Protein AF-0000000072585614 (afdb_homodimer)

Structure (mmCIF, N/CA/C/O backbone):
data_AF-0000000072585614-model_v1
#
loop_
_entity.id
_entity.type
_entity.pdbx_description
1 polymer 'Uncharacterized protein'
#
loop_
_atom_site.group_PDB
_atom_site.id
_atom_site.type_symbol
_atom_site.label_atom_id
_atom_site.label_alt_id
_atom_site.label_comp_id
_atom_site.label_asym_id
_atom_site.label_entity_id
_atom_site.label_seq_id
_atom_site.pdbx_PDB_ins_code
_atom_site.Cartn_x
_atom_site.Cartn_y
_atom_site.Cartn_z
_atom_site.occupancy
_atom_site.B_iso_or_equiv
_atom_site.auth_seq_id
_atom_site.auth_comp_id
_atom_site.auth_asym_id
_atom_site.auth_atom_id
_atom_site.pdbx_PDB_model_num
ATOM 1 N N . MET A 1 1 ? 22.688 28.266 1.788 1 33.75 1 MET A N 1
ATOM 2 C CA . MET A 1 1 ? 22.125 26.922 1.92 1 33.75 1 MET A CA 1
ATOM 3 C C . MET A 1 1 ? 20.609 26.984 2.104 1 33.75 1 MET A C 1
ATOM 5 O O . MET A 1 1 ? 20.125 27.609 3.051 1 33.75 1 MET A O 1
ATOM 9 N N . ARG A 1 2 ? 19.875 27.094 1.002 1 39.5 2 ARG A N 1
ATOM 10 C CA . ARG A 1 2 ? 18.422 27.203 1.087 1 39.5 2 ARG A CA 1
ATOM 11 C C . ARG A 1 2 ? 17.844 26.141 2.008 1 39.5 2 ARG A C 1
ATOM 13 O O . ARG A 1 2 ? 18.25 24.969 1.961 1 39.5 2 ARG A O 1
ATOM 20 N N . ARG A 1 3 ? 17.594 26.344 3.191 1 42.69 3 ARG A N 1
ATOM 21 C CA . ARG A 1 3 ? 16.938 25.359 4.055 1 42.69 3 ARG A CA 1
ATOM 22 C C . ARG A 1 3 ? 15.867 24.594 3.291 1 42.69 3 ARG A C 1
ATOM 24 O O . ARG A 1 3 ? 14.938 25.172 2.748 1 42.69 3 ARG A O 1
ATOM 31 N N . CYS A 1 4 ? 16.281 23.625 2.52 1 44.78 4 CYS A N 1
ATOM 32 C CA . CYS A 1 4 ? 15.328 22.781 1.808 1 44.78 4 CYS A CA 1
ATOM 33 C C . CYS A 1 4 ? 14.031 22.641 2.6 1 44.78 4 CYS A C 1
ATOM 35 O O . CYS A 1 4 ? 14.031 22.109 3.713 1 44.78 4 CYS A O 1
ATOM 37 N N . ARG A 1 5 ? 13.25 23.609 2.674 1 50.34 5 ARG A N 1
ATOM 38 C CA . ARG A 1 5 ? 12 23.625 3.432 1 50.34 5 ARG A CA 1
ATOM 39 C C . ARG A 1 5 ? 11.227 22.328 3.248 1 50.34 5 ARG A C 1
ATOM 41 O O . ARG A 1 5 ? 10.961 21.922 2.119 1 50.34 5 ARG A O 1
ATOM 48 N N . VAL A 1 6 ? 11.484 21.375 4.137 1 60.41 6 VAL A N 1
ATOM 49 C CA . VAL A 1 6 ? 10.719 20.141 4.129 1 60.41 6 VAL A CA 1
ATOM 50 C C . VAL A 1 6 ? 9.227 20.453 4.184 1 60.41 6 VAL A C 1
ATOM 52 O O . VAL A 1 6 ? 8.781 21.234 5.016 1 60.41 6 VAL A O 1
ATOM 55 N N . ALA A 1 7 ? 8.555 20.359 3.068 1 69.31 7 ALA A N 1
ATOM 56 C CA . ALA A 1 7 ? 7.117 20.594 2.992 1 69.31 7 ALA A CA 1
ATOM 57 C C . ALA A 1 7 ? 6.371 19.766 4.035 1 69.31 7 ALA A C 1
ATOM 59 O O . ALA A 1 7 ? 6.734 18.625 4.297 1 69.31 7 ALA A O 1
ATOM 60 N N . LYS A 1 8 ? 5.641 20.484 4.871 1 79.12 8 LYS A N 1
ATOM 61 C CA . LYS A 1 8 ? 4.746 19.797 5.801 1 79.12 8 LYS A CA 1
ATOM 62 C C . LYS A 1 8 ? 3.297 19.875 5.324 1 79.12 8 LYS A C 1
ATOM 64 O O . LYS A 1 8 ? 2.887 20.875 4.723 1 79.12 8 LYS A O 1
ATOM 69 N N . PHE A 1 9 ? 2.619 18.766 5.562 1 81.88 9 PHE A N 1
ATOM 70 C CA . PHE A 1 9 ? 1.239 18.641 5.105 1 81.88 9 PHE A CA 1
ATOM 71 C C . PHE A 1 9 ? 0.306 18.344 6.273 1 81.88 9 PHE A C 1
ATOM 73 O O . PHE A 1 9 ? 0.6 17.484 7.109 1 81.88 9 PHE A O 1
ATOM 80 N N . LEU A 1 10 ? -0.726 19.141 6.281 1 83 10 LEU A N 1
ATOM 81 C CA . LEU A 1 10 ? -1.778 18.875 7.254 1 83 10 LEU A CA 1
ATOM 82 C C . LEU A 1 10 ? -2.812 17.906 6.684 1 83 10 LEU A C 1
ATOM 84 O O . LEU A 1 10 ? -3.543 18.25 5.754 1 83 10 LEU A O 1
ATOM 88 N N . LEU A 1 11 ? -2.854 16.719 7.309 1 85.56 11 LEU A N 1
ATOM 89 C CA . LEU A 1 11 ? -3.738 15.68 6.785 1 85.56 11 LEU A CA 1
ATOM 90 C C . LEU A 1 11 ? -4.781 15.281 7.82 1 85.56 11 LEU A C 1
ATOM 92 O O . LEU A 1 11 ? -4.492 15.25 9.016 1 85.56 11 LEU A O 1
ATOM 96 N N . ASP A 1 12 ? -5.914 14.961 7.277 1 84.38 12 ASP A N 1
ATOM 97 C CA . ASP A 1 12 ? -7 14.492 8.133 1 84.38 12 ASP A CA 1
ATOM 98 C C . ASP A 1 12 ? -6.762 13.055 8.594 1 84.38 12 ASP A C 1
ATOM 100 O O . ASP A 1 12 ? -6.293 12.219 7.816 1 84.38 12 ASP A O 1
ATOM 104 N N . GLY A 1 13 ? -7.125 12.758 9.797 1 85.44 13 GLY A N 1
ATOM 105 C CA . GLY A 1 13 ? -6.98 11.422 10.344 1 85.44 13 GLY A CA 1
ATOM 106 C C . GLY A 1 13 ? -7.75 10.367 9.57 1 85.44 13 GLY A C 1
ATOM 107 O O . GLY A 1 13 ? -7.277 9.242 9.414 1 85.44 13 GLY A O 1
ATOM 108 N N . GLN A 1 14 ? -8.875 10.766 9.062 1 88.56 14 GLN A N 1
ATOM 109 C CA . GLN A 1 14 ? -9.672 9.812 8.305 1 88.56 14 GLN A CA 1
ATOM 110 C C . GLN A 1 14 ? -8.961 9.391 7.027 1 88.56 14 GLN A C 1
ATOM 112 O O . GLN A 1 14 ? -9.016 8.219 6.637 1 88.56 14 GLN A O 1
ATOM 117 N N . ALA A 1 15 ? -8.375 10.297 6.352 1 89.19 15 ALA A N 1
ATOM 118 C CA . ALA A 1 15 ? -7.625 9.961 5.141 1 89.19 15 ALA A CA 1
ATOM 119 C C . ALA A 1 15 ? -6.484 8.992 5.445 1 89.19 15 ALA A C 1
ATOM 121 O O . ALA A 1 15 ? -6.23 8.062 4.676 1 89.19 15 ALA A O 1
ATOM 122 N N . LEU A 1 16 ? -5.883 9.234 6.52 1 90.81 16 LEU A N 1
ATOM 123 C CA . LEU A 1 16 ? -4.793 8.352 6.922 1 90.81 16 LEU A CA 1
ATOM 124 C C . LEU A 1 16 ? -5.32 6.977 7.312 1 90.81 16 LEU A C 1
ATOM 126 O O . LEU A 1 16 ? -4.68 5.957 7.035 1 90.81 16 LEU A O 1
ATOM 130 N N . ASP A 1 17 ? -6.449 6.945 7.906 1 92.31 17 ASP A N 1
ATOM 131 C CA . ASP A 1 17 ? -7.078 5.672 8.242 1 92.31 17 ASP A CA 1
ATOM 132 C C . ASP A 1 17 ? -7.43 4.891 6.977 1 92.31 17 ASP A C 1
ATOM 134 O O . ASP A 1 17 ? -7.262 3.668 6.93 1 92.31 17 ASP A O 1
ATOM 138 N N . ASP A 1 18 ? -7.918 5.539 5.984 1 94.12 18 ASP A N 1
ATOM 139 C CA . ASP A 1 18 ? -8.25 4.891 4.719 1 94.12 18 ASP A CA 1
ATOM 140 C C . ASP A 1 18 ? -7.012 4.281 4.07 1 94.12 18 ASP A C 1
ATOM 142 O O . ASP A 1 18 ? -7.062 3.162 3.551 1 94.12 18 ASP A O 1
ATOM 146 N N . LEU A 1 19 ? -5.98 5.051 4.125 1 95.5 19 LEU A N 1
ATOM 147 C CA . LEU A 1 19 ? -4.727 4.547 3.574 1 95.5 19 LEU A CA 1
ATOM 148 C C . LEU A 1 19 ? -4.25 3.316 4.34 1 95.5 19 LEU A C 1
ATOM 150 O O . LEU A 1 19 ? -3.811 2.336 3.734 1 95.5 19 LEU A O 1
ATOM 154 N N . ALA A 1 20 ? -4.344 3.342 5.602 1 95.81 20 ALA A N 1
ATOM 155 C CA . ALA A 1 20 ? -3.947 2.203 6.43 1 95.81 20 ALA A CA 1
ATOM 156 C C . ALA A 1 20 ? -4.766 0.963 6.086 1 95.81 20 ALA A C 1
ATOM 158 O O . ALA A 1 20 ? -4.227 -0.143 6.008 1 95.81 20 ALA A O 1
ATOM 159 N N . ASN A 1 21 ? -5.992 1.135 5.906 1 97.88 21 ASN A N 1
ATOM 160 C CA . ASN A 1 21 ? -6.871 0.03 5.539 1 97.88 21 ASN A CA 1
ATOM 161 C C . ASN A 1 21 ? -6.469 -0.583 4.199 1 97.88 21 ASN A C 1
ATOM 163 O O . ASN A 1 21 ? -6.492 -1.805 4.039 1 97.88 21 ASN A O 1
ATOM 167 N N . LYS A 1 22 ? -6.195 0.229 3.289 1 98.12 22 LYS A N 1
ATOM 168 C CA . LYS A 1 22 ? -5.781 -0.268 1.98 1 98.12 22 LYS A CA 1
ATOM 169 C C . LYS A 1 22 ? -4.469 -1.039 2.078 1 98.12 22 LYS A C 1
ATOM 171 O O . LYS A 1 22 ? -4.293 -2.066 1.417 1 98.12 22 LYS A O 1
ATOM 176 N N . LEU A 1 23 ? -3.561 -0.528 2.832 1 98.06 23 LEU A N 1
ATOM 177 C CA . LEU A 1 23 ? -2.301 -1.234 3.033 1 98.06 23 LEU A CA 1
ATOM 178 C C . LEU A 1 23 ? -2.539 -2.602 3.668 1 98.06 23 LEU A C 1
ATOM 180 O O . LEU A 1 23 ? -1.892 -3.584 3.297 1 98.06 23 LEU A O 1
ATOM 184 N N . GLN A 1 24 ? -3.436 -2.689 4.586 1 97.94 24 GLN A N 1
ATOM 185 C CA . GLN A 1 24 ? -3.789 -3.967 5.195 1 97.94 24 GLN A CA 1
ATOM 186 C C . GLN A 1 24 ? -4.422 -4.91 4.176 1 97.94 24 GLN A C 1
ATOM 188 O O . GLN A 1 24 ? -4.148 -6.109 4.18 1 97.94 24 GLN A O 1
ATOM 193 N N . GLN A 1 25 ? -5.277 -4.387 3.367 1 98.38 25 GLN A N 1
ATOM 194 C CA . GLN A 1 25 ? -5.883 -5.184 2.307 1 98.38 25 GLN A CA 1
ATOM 195 C C . GLN A 1 25 ? -4.82 -5.754 1.371 1 98.38 25 GLN A C 1
ATOM 197 O O . GLN A 1 25 ? -4.891 -6.918 0.974 1 98.38 25 GLN A O 1
ATOM 202 N N . LEU A 1 26 ? -3.877 -4.918 1.027 1 98.56 26 LEU A N 1
ATOM 203 C CA . LEU A 1 26 ? -2.793 -5.363 0.158 1 98.56 26 LEU A CA 1
ATOM 204 C C . LEU A 1 26 ? -1.988 -6.477 0.818 1 98.56 26 LEU A C 1
ATOM 206 O O . LEU A 1 26 ? -1.666 -7.48 0.176 1 98.56 26 LEU A O 1
ATOM 210 N N . GLN A 1 27 ? -1.69 -6.309 2.064 1 98.38 27 GLN A N 1
ATOM 211 C CA . GLN A 1 27 ? -0.992 -7.352 2.811 1 98.38 27 GLN A CA 1
ATOM 212 C C . GLN A 1 27 ? -1.762 -8.672 2.768 1 98.38 27 GLN A C 1
ATOM 214 O O . GLN A 1 27 ? -1.182 -9.727 2.502 1 98.38 27 GLN A O 1
ATOM 219 N N . GLU A 1 28 ? -2.996 -8.594 3.023 1 97.81 28 GLU A N 1
ATOM 220 C CA . GLU A 1 28 ? -3.85 -9.773 3.027 1 97.81 28 GLU A CA 1
ATOM 221 C C . GLU A 1 28 ? -3.9 -10.422 1.647 1 97.81 28 GLU A C 1
ATOM 223 O O . GLU A 1 28 ? -3.914 -11.648 1.533 1 97.81 28 GLU A O 1
ATOM 228 N N . LEU A 1 29 ? -3.936 -9.609 0.639 1 98.12 29 LEU A N 1
ATOM 229 C CA . LEU A 1 29 ? -4.027 -10.141 -0.719 1 98.12 29 LEU A CA 1
ATOM 230 C C . LEU A 1 29 ? -2.791 -10.961 -1.069 1 98.12 29 LEU A C 1
ATOM 232 O O . LEU A 1 29 ? -2.896 -12.016 -1.698 1 98.12 29 LEU A O 1
ATOM 236 N N . PHE A 1 30 ? -1.62 -10.5 -0.708 1 97.88 30 PHE A N 1
ATOM 237 C CA . PHE A 1 30 ? -0.417 -11.289 -0.93 1 97.88 30 PHE A CA 1
ATOM 238 C C . PHE A 1 30 ? -0.521 -12.641 -0.236 1 97.88 30 PHE A C 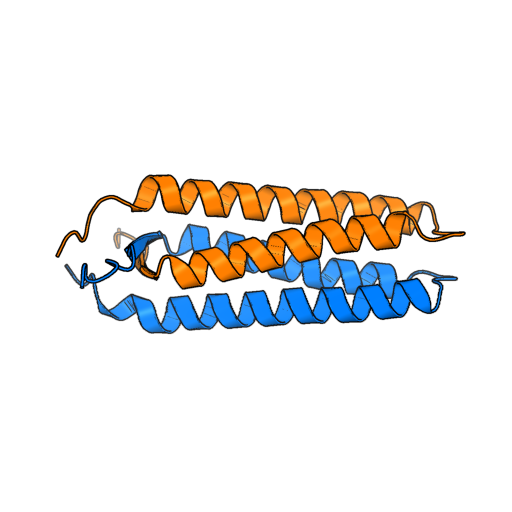1
ATOM 240 O O . PHE A 1 30 ? -0.089 -13.664 -0.779 1 97.88 30 PHE A O 1
ATOM 247 N N . GLY A 1 31 ? -1.084 -12.68 0.962 1 96.81 31 GLY A N 1
ATOM 248 C CA . GLY A 1 31 ? -1.309 -13.93 1.671 1 96.81 31 GLY A CA 1
ATOM 249 C C . GLY A 1 3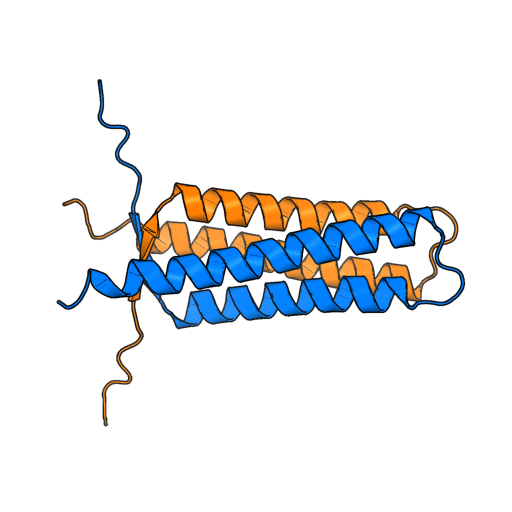1 ? -2.264 -14.859 0.95 1 96.81 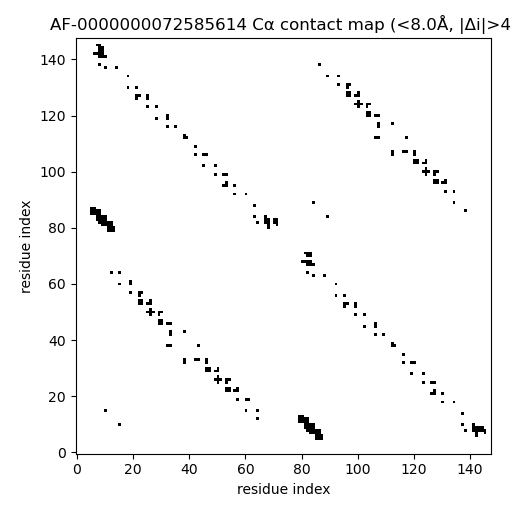31 GLY A C 1
ATOM 250 O O . GLY A 1 31 ? -2.029 -16.062 0.885 1 96.81 31 GLY A O 1
ATOM 251 N N . VAL A 1 32 ? -3.301 -14.281 0.418 1 96.38 32 VAL A N 1
ATOM 252 C CA . VAL A 1 32 ? -4.305 -15.062 -0.3 1 96.38 32 VAL A CA 1
ATOM 253 C C . VAL A 1 32 ? -3.682 -15.68 -1.55 1 96.38 32 VAL A C 1
ATOM 255 O O . VAL A 1 32 ? -3.898 -16.859 -1.843 1 96.38 32 VAL A O 1
ATOM 258 N N . ILE A 1 33 ? -2.934 -14.93 -2.256 1 96.31 33 ILE A N 1
ATOM 259 C CA . ILE A 1 33 ? -2.273 -15.43 -3.457 1 96.31 33 ILE A CA 1
ATOM 260 C C . ILE A 1 33 ? -1.317 -16.562 -3.09 1 96.31 33 ILE A C 1
ATOM 262 O O . ILE A 1 33 ? -1.282 -17.594 -3.762 1 96.31 33 ILE A O 1
ATOM 266 N N . GLN A 1 34 ? -0.594 -16.328 -2.059 1 94.12 34 GLN A N 1
ATOM 267 C CA . GLN A 1 34 ? 0.397 -17.297 -1.615 1 94.12 34 GLN A CA 1
ATOM 268 C C . GLN A 1 34 ? -0.264 -18.625 -1.231 1 94.12 34 GLN A C 1
ATOM 270 O O . GLN A 1 34 ? 0.34 -19.688 -1.369 1 94.12 34 GLN A O 1
ATOM 275 N N . SER A 1 35 ? -1.469 -18.562 -0.834 1 92.31 35 SER A N 1
ATOM 276 C CA . SER A 1 35 ? -2.158 -19.75 -0.343 1 92.31 35 SER A CA 1
ATOM 277 C C . SER A 1 35 ? -2.803 -20.531 -1.486 1 92.31 35 SER A C 1
ATOM 279 O O . SER A 1 35 ? -3.342 -21.625 -1.277 1 92.31 35 SER A O 1
ATOM 281 N N . GLU A 1 36 ? -2.771 -19.922 -2.656 1 88 36 GLU A N 1
ATOM 282 C CA . GLU A 1 36 ? -3.35 -20.609 -3.801 1 88 36 GLU A CA 1
ATOM 283 C C . GLU A 1 36 ? -2.635 -21.938 -4.059 1 88 36 GLU A C 1
ATOM 285 O O . GLU A 1 36 ? -1.437 -22.062 -3.795 1 88 36 GLU A O 1
ATOM 290 N N . ASN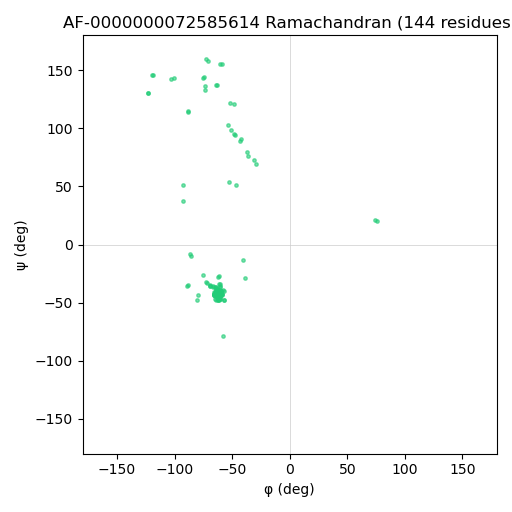 A 1 37 ? -3.418 -22.875 -4.727 1 81.5 37 ASN A N 1
ATOM 291 C CA . ASN A 1 37 ? -2.824 -24.156 -5.117 1 81.5 37 ASN A CA 1
ATOM 292 C C . ASN A 1 37 ? -1.874 -24 -6.301 1 81.5 37 ASN A C 1
ATOM 294 O O . ASN A 1 37 ? -2.105 -23.156 -7.18 1 81.5 37 ASN A O 1
ATOM 298 N N . SER A 1 38 ? -0.679 -24.641 -6.266 1 82.5 38 SER A N 1
ATOM 299 C CA . SER A 1 38 ? 0.263 -24.734 -7.375 1 82.5 38 SER A CA 1
ATOM 300 C C . SER A 1 38 ? 0.979 -23.406 -7.613 1 82.5 38 SER A C 1
ATOM 302 O O . SER A 1 38 ? 1.229 -23.031 -8.758 1 82.5 38 SER A O 1
ATOM 304 N N . ILE A 1 39 ? 0.982 -22.609 -6.621 1 84.81 39 ILE A N 1
ATOM 305 C CA . ILE A 1 39 ? 1.798 -21.406 -6.742 1 84.81 39 ILE A CA 1
ATOM 306 C C . ILE A 1 39 ? 3.271 -21.781 -6.852 1 84.81 39 ILE A C 1
ATOM 308 O O . ILE A 1 39 ? 3.721 -22.734 -6.211 1 84.81 39 ILE A O 1
ATOM 312 N N . THR A 1 40 ? 3.902 -21.109 -7.734 1 88 40 THR A N 1
ATOM 313 C CA . THR A 1 40 ? 5.328 -21.391 -7.891 1 88 40 THR A CA 1
ATOM 314 C C . THR A 1 40 ? 6.117 -20.828 -6.703 1 88 40 THR A C 1
ATOM 316 O O . THR A 1 40 ? 5.652 -19.922 -6.012 1 88 40 THR A O 1
ATOM 319 N N . MET A 1 41 ? 7.262 -21.359 -6.527 1 88.12 41 MET A N 1
ATOM 320 C CA . MET A 1 41 ? 8.141 -20.875 -5.469 1 88.12 41 MET A CA 1
ATOM 321 C C . MET A 1 41 ? 8.484 -19.391 -5.684 1 88.12 41 MET A C 1
ATOM 323 O O . MET A 1 41 ? 8.539 -18.625 -4.727 1 88.12 41 MET A O 1
ATOM 327 N N . ARG A 1 42 ? 8.625 -19.062 -6.945 1 90.38 42 ARG A N 1
ATOM 328 C CA . ARG A 1 42 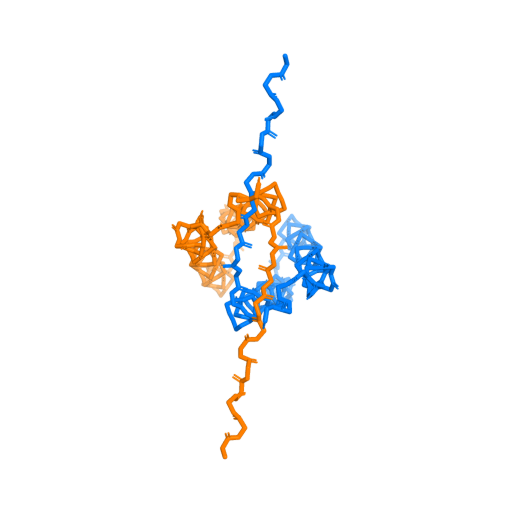? 8.961 -17.672 -7.277 1 90.38 42 ARG A CA 1
ATOM 329 C C . ARG A 1 42 ? 7.832 -16.734 -6.891 1 90.38 42 ARG A C 1
ATOM 331 O O . ARG A 1 42 ? 8.078 -15.656 -6.336 1 90.38 42 ARG A O 1
ATOM 338 N N . ALA A 1 43 ? 6.652 -17.141 -7.18 1 92.69 43 ALA A N 1
ATOM 339 C CA . ALA A 1 43 ? 5.492 -16.328 -6.816 1 92.69 43 ALA A CA 1
ATOM 340 C C . ALA A 1 43 ? 5.324 -16.25 -5.301 1 92.69 43 ALA A C 1
ATOM 342 O O . ALA A 1 43 ? 4.957 -15.211 -4.758 1 92.69 43 ALA A O 1
ATOM 343 N N . CYS A 1 44 ? 5.637 -17.359 -4.652 1 93.56 44 CYS A N 1
ATOM 344 C CA . CYS A 1 44 ? 5.559 -17.391 -3.197 1 93.56 44 CYS A CA 1
ATOM 345 C C . CYS A 1 44 ? 6.531 -16.406 -2.574 1 93.56 44 CYS A C 1
ATOM 347 O O . CYS A 1 44 ? 6.164 -15.656 -1.667 1 93.56 44 CYS A O 1
ATOM 349 N N . VAL A 1 45 ? 7.711 -16.344 -3.098 1 95.44 45 VAL A N 1
ATOM 350 C CA . VAL A 1 45 ? 8.734 -15.43 -2.604 1 95.44 45 VAL A CA 1
ATOM 351 C C . VAL A 1 45 ? 8.297 -13.984 -2.854 1 95.44 45 VAL A C 1
ATOM 353 O O . VAL A 1 45 ? 8.438 -13.125 -1.979 1 95.44 45 VAL A O 1
ATOM 356 N N . LYS A 1 46 ? 7.777 -13.727 -3.982 1 97 46 LYS A N 1
ATOM 357 C CA . LYS A 1 46 ? 7.316 -12.383 -4.312 1 97 46 LYS A CA 1
ATOM 358 C C . LYS A 1 46 ? 6.168 -11.953 -3.406 1 97 46 LYS A C 1
ATOM 360 O O . LYS A 1 46 ? 6.078 -10.789 -3.012 1 97 46 LYS A O 1
ATOM 365 N N . CYS A 1 47 ? 5.312 -12.891 -3.098 1 97.5 47 CYS A N 1
ATOM 366 C CA . CYS A 1 47 ? 4.223 -12.586 -2.174 1 97.5 47 CYS A CA 1
ATOM 367 C C . CYS A 1 47 ? 4.762 -12.242 -0.791 1 97.5 47 CYS A C 1
ATOM 369 O O . CYS A 1 47 ? 4.242 -11.352 -0.122 1 97.5 47 CYS A O 1
ATOM 371 N N . ASP A 1 48 ? 5.809 -12.961 -0.337 1 97.56 48 ASP A N 1
ATOM 372 C CA . ASP A 1 48 ? 6.438 -12.656 0.942 1 97.56 48 ASP A CA 1
ATOM 373 C C . ASP A 1 48 ? 7.02 -11.242 0.937 1 97.56 48 ASP A C 1
ATOM 375 O O . ASP A 1 48 ? 6.828 -10.484 1.887 1 97.56 48 ASP A O 1
ATOM 379 N N . ILE A 1 49 ? 7.672 -10.875 -0.068 1 98.5 49 ILE A N 1
ATOM 380 C CA . ILE A 1 49 ? 8.258 -9.547 -0.227 1 98.5 49 ILE A CA 1
ATOM 381 C C . ILE A 1 49 ? 7.156 -8.492 -0.198 1 98.5 49 ILE A C 1
ATOM 383 O O . ILE A 1 49 ? 7.27 -7.492 0.511 1 98.5 49 ILE A O 1
ATOM 387 N N . GLY A 1 50 ? 6.094 -8.742 -0.96 1 98.69 50 GLY A N 1
ATOM 388 C CA . GLY A 1 50 ? 4.973 -7.812 -1.001 1 98.69 50 GLY A CA 1
ATOM 389 C C . GLY A 1 50 ? 4.301 -7.629 0.347 1 98.69 50 GLY A C 1
ATOM 390 O O . GLY A 1 50 ? 3.994 -6.504 0.745 1 98.69 50 GLY A O 1
ATOM 391 N N . SER A 1 51 ? 4.113 -8.711 1.03 1 98.62 51 SER A N 1
ATOM 392 C CA . SER A 1 51 ? 3.533 -8.656 2.367 1 98.62 51 SER A CA 1
ATOM 393 C C . SER A 1 51 ? 4.402 -7.836 3.316 1 98.62 51 SER A C 1
ATOM 395 O O . SER A 1 51 ? 3.893 -7.035 4.102 1 98.62 51 SER A O 1
ATOM 397 N N . ASP A 1 52 ? 5.719 -8.055 3.229 1 98.31 52 ASP A N 1
ATOM 398 C CA . ASP A 1 52 ? 6.656 -7.316 4.07 1 98.31 52 ASP A CA 1
ATOM 399 C C . ASP A 1 52 ? 6.609 -5.82 3.764 1 98.31 52 ASP A C 1
ATOM 401 O O . ASP A 1 52 ? 6.605 -4.996 4.68 1 98.31 52 ASP A O 1
ATOM 405 N N . ILE A 1 53 ? 6.594 -5.473 2.525 1 98.5 53 ILE A N 1
ATOM 406 C CA . ILE A 1 53 ? 6.535 -4.07 2.129 1 98.5 53 ILE A CA 1
ATOM 407 C C . ILE A 1 53 ? 5.246 -3.438 2.645 1 98.5 53 ILE A C 1
ATOM 409 O O . ILE A 1 53 ? 5.266 -2.344 3.211 1 98.5 53 ILE A O 1
ATOM 413 N N . ALA A 1 54 ? 4.133 -4.098 2.439 1 98.5 54 ALA A N 1
ATOM 414 C CA . ALA A 1 54 ? 2.846 -3.574 2.891 1 98.5 54 ALA A CA 1
ATOM 415 C C . ALA A 1 54 ? 2.82 -3.41 4.406 1 98.5 54 ALA A C 1
ATOM 417 O O . ALA A 1 54 ? 2.326 -2.406 4.922 1 98.5 54 ALA A O 1
ATOM 418 N N . GLU A 1 55 ? 3.371 -4.352 5.109 1 97.94 55 GLU A N 1
ATOM 419 C CA . GLU A 1 55 ? 3.43 -4.293 6.566 1 97.94 55 GLU A CA 1
ATOM 420 C C . GLU A 1 55 ? 4.281 -3.117 7.035 1 97.94 55 GLU A C 1
ATOM 422 O O . GLU A 1 55 ? 3.873 -2.363 7.922 1 97.94 55 GLU A O 1
ATOM 427 N N . ARG A 1 56 ? 5.41 -2.965 6.484 1 97.38 56 ARG A N 1
ATOM 428 C CA . ARG A 1 56 ? 6.293 -1.865 6.855 1 97.38 56 ARG A CA 1
ATOM 429 C C . ARG A 1 56 ? 5.648 -0.517 6.555 1 97.38 56 ARG A C 1
ATOM 431 O O . ARG A 1 56 ? 5.777 0.429 7.332 1 97.38 56 ARG A O 1
ATOM 438 N N . ALA A 1 57 ? 4.961 -0.429 5.391 1 97.5 57 ALA A N 1
ATOM 439 C CA . ALA A 1 57 ? 4.254 0.803 5.051 1 97.5 57 ALA A CA 1
ATOM 440 C C 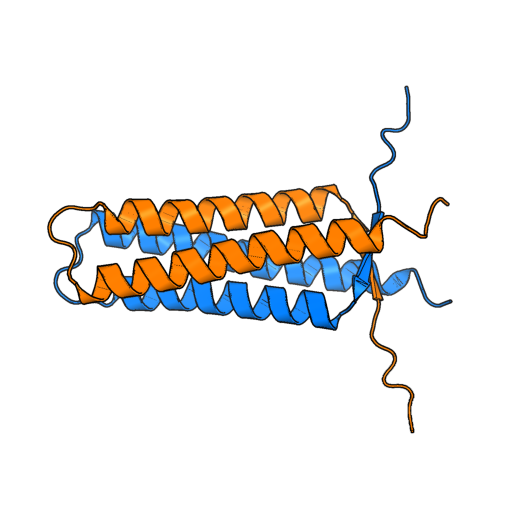. ALA A 1 57 ? 3.191 1.134 6.098 1 97.5 57 ALA A C 1
ATOM 442 O O . ALA A 1 57 ? 3.049 2.291 6.5 1 97.5 57 ALA A O 1
ATOM 443 N N . ALA A 1 58 ? 2.475 0.136 6.535 1 95.88 58 ALA A N 1
ATOM 444 C CA . ALA A 1 58 ? 1.438 0.329 7.547 1 95.88 58 ALA A CA 1
ATOM 445 C C . ALA A 1 58 ? 2.043 0.772 8.875 1 95.88 58 ALA A C 1
ATOM 447 O O . ALA A 1 58 ? 1.513 1.665 9.539 1 95.88 58 ALA A O 1
ATOM 448 N N . ILE A 1 59 ? 3.104 0.189 9.242 1 95.62 59 ILE A N 1
ATOM 449 C CA . ILE A 1 59 ? 3.799 0.543 10.477 1 95.62 59 ILE A CA 1
ATOM 450 C C . ILE A 1 59 ? 4.273 1.992 10.398 1 95.62 59 ILE A C 1
ATOM 452 O O . ILE A 1 59 ? 4.062 2.77 11.336 1 95.62 59 ILE A O 1
ATOM 456 N N . GLU A 1 60 ? 4.891 2.346 9.312 1 92.75 60 GLU A N 1
ATOM 457 C CA . GLU A 1 60 ? 5.383 3.705 9.109 1 92.75 60 GLU A CA 1
ATOM 458 C C . GLU A 1 60 ? 4.238 4.719 9.156 1 92.75 60 GLU A C 1
ATOM 460 O O . GLU A 1 60 ? 4.371 5.781 9.766 1 92.75 60 GLU A O 1
ATOM 465 N N . LEU A 1 61 ? 3.199 4.422 8.523 1 93.19 61 LEU A N 1
ATOM 466 C CA . LEU A 1 61 ? 2.029 5.293 8.562 1 93.19 61 LEU A CA 1
ATOM 467 C C . LEU A 1 61 ? 1.532 5.477 9.992 1 93.19 61 LEU A C 1
ATOM 469 O O . LEU A 1 61 ? 1.183 6.59 10.391 1 93.19 61 LEU A O 1
ATOM 473 N N . GLY A 1 62 ? 1.496 4.426 10.727 1 90.56 62 GLY A N 1
ATOM 474 C CA . GLY A 1 62 ? 1.137 4.504 12.133 1 90.56 62 GLY A CA 1
ATOM 475 C C . GLY A 1 62 ? 2.07 5.387 12.945 1 90.56 62 GLY A C 1
ATOM 476 O O . GLY A 1 62 ? 1.624 6.156 13.797 1 90.56 62 GLY A O 1
ATOM 477 N N . GLU A 1 63 ? 3.309 5.297 12.688 1 88.5 63 GLU A N 1
ATOM 478 C CA . GLU A 1 63 ? 4.309 6.109 13.375 1 88.5 63 GLU A CA 1
ATOM 479 C C . GLU A 1 63 ? 4.141 7.59 13.039 1 88.5 63 GLU A C 1
ATOM 481 O O . GLU A 1 63 ? 4.262 8.445 13.922 1 88.5 63 GLU A O 1
ATOM 486 N N . LEU A 1 64 ? 3.861 7.883 11.797 1 84.06 64 LEU A N 1
ATOM 487 C CA . LEU A 1 64 ? 3.641 9.266 11.375 1 84.06 64 LEU A CA 1
ATOM 488 C C . LEU A 1 64 ? 2.459 9.875 12.125 1 84.06 64 LEU A C 1
ATOM 490 O O . LEU A 1 64 ? 2.52 11.031 12.547 1 84.06 64 LEU A O 1
ATOM 494 N N . ARG A 1 65 ? 1.46 9.133 12.234 1 82.81 65 ARG A N 1
ATOM 495 C CA . ARG A 1 65 ? 0.269 9.586 12.945 1 82.81 65 ARG A CA 1
ATOM 496 C C . ARG A 1 65 ? 0.57 9.836 14.422 1 82.81 65 ARG A C 1
ATOM 498 O O . ARG A 1 65 ? 0.038 10.766 15.023 1 82.81 65 ARG A O 1
ATOM 505 N N . SER A 1 66 ? 1.361 9.07 14.961 1 81 66 SER A N 1
ATOM 506 C CA . SER A 1 66 ? 1.658 9.156 16.391 1 81 66 SER A CA 1
ATOM 507 C C . SER A 1 66 ? 2.512 10.375 16.703 1 81 66 SER A C 1
ATOM 509 O O . SER A 1 66 ? 2.363 10.984 17.766 1 81 66 SER A O 1
ATOM 511 N N . VAL A 1 67 ? 3.34 10.742 15.797 1 74 67 VAL A N 1
ATOM 512 C CA . VAL A 1 67 ? 4.266 11.844 16.047 1 74 67 VAL A CA 1
ATOM 513 C C . VAL A 1 67 ? 3.627 13.164 15.641 1 74 67 VAL A C 1
ATOM 515 O O . VAL A 1 67 ? 3.998 14.227 16.141 1 74 67 VAL A O 1
ATOM 518 N N . SER A 1 68 ? 2.832 13.258 14.594 1 64.5 68 SER A N 1
ATOM 519 C CA . SER A 1 68 ? 2.221 14.484 14.086 1 64.5 68 SER A CA 1
ATOM 520 C C . SER A 1 68 ? 1.156 15.008 15.047 1 64.5 68 SER A C 1
ATOM 522 O O . SER A 1 68 ? 0.851 16.203 15.055 1 64.5 68 SER A O 1
ATOM 524 N N . ARG A 1 69 ? 0.294 14.281 15.828 1 55.47 69 ARG A N 1
ATOM 525 C CA . ARG A 1 69 ? -0.739 14.844 16.688 1 55.47 69 ARG A CA 1
ATOM 526 C C . ARG A 1 69 ? -0.246 16.109 17.375 1 55.47 69 ARG A C 1
ATOM 528 O O . ARG A 1 69 ? -1.035 17.016 17.672 1 55.47 69 ARG A O 1
ATOM 535 N N . ALA A 1 70 ? 0.919 16.25 17.609 1 45.41 70 ALA A N 1
ATOM 536 C CA . ALA A 1 70 ? 1.271 17.281 18.578 1 45.41 70 ALA A CA 1
ATOM 537 C C . ALA A 1 70 ? 0.894 18.672 18.047 1 45.41 70 ALA A C 1
ATOM 539 O O . ALA A 1 70 ? 0.542 19.562 18.828 1 45.41 70 ALA A O 1
ATOM 540 N N . GLU A 1 71 ? 1.17 18.922 16.781 1 44.66 71 GLU A N 1
ATOM 541 C CA . GLU A 1 71 ? 1.363 20.375 16.641 1 44.66 71 GLU A CA 1
ATOM 542 C C . GLU A 1 71 ? 0.026 21.094 16.562 1 44.66 71 GLU A C 1
ATOM 544 O O . GLU A 1 71 ? -0.085 22.25 16.984 1 44.66 71 GLU A O 1
ATOM 549 N N . VAL A 1 72 ? -1.074 20.75 15.852 1 43.22 72 VAL A N 1
ATOM 550 C CA . VAL A 1 72 ? -2.023 21.812 15.539 1 43.22 72 VAL A CA 1
ATOM 551 C C . VAL A 1 72 ? -3.098 21.875 16.625 1 43.22 72 VAL A C 1
ATOM 553 O O . VAL A 1 72 ? -4.055 21.094 16.609 1 43.22 72 VAL A O 1
ATOM 556 N N . SER A 1 73 ? -2.814 21.672 17.875 1 36.31 73 SER A N 1
ATOM 557 C CA . SER A 1 73 ? -3.768 22.203 18.844 1 36.31 73 SER A CA 1
ATOM 558 C C . SER A 1 73 ? -4.031 23.688 18.594 1 36.31 73 SER A C 1
ATOM 560 O O . SER A 1 73 ? -3.129 24.516 18.75 1 36.31 73 SER A O 1
ATOM 562 N N . ALA A 1 74 ? -4.422 24.094 17.375 1 33.5 74 ALA A N 1
ATOM 563 C CA . ALA A 1 74 ? -4.973 25.438 17.516 1 33.5 74 ALA A CA 1
ATOM 564 C C . ALA A 1 74 ? -6.344 25.406 18.188 1 33.5 74 ALA A C 1
ATOM 566 O O . ALA A 1 74 ? -7.086 24.438 18.031 1 33.5 74 ALA A O 1
ATOM 567 N N . MET B 1 1 ? -23.406 18.062 20.531 1 33.84 1 MET B N 1
ATOM 568 C CA . MET B 1 1 ? -22.797 17.453 19.344 1 33.84 1 MET B CA 1
ATOM 569 C C . MET B 1 1 ? -21.297 17.656 19.344 1 33.84 1 MET B C 1
ATOM 571 O O . MET B 1 1 ? -20.812 18.781 19.328 1 33.84 1 MET B O 1
ATOM 575 N N . ARG B 1 2 ? -20.562 16.844 20.109 1 39.16 2 ARG B N 1
ATOM 576 C CA . ARG B 1 2 ? -19.109 16.984 20.188 1 39.16 2 ARG B CA 1
ATOM 577 C C . ARG B 1 2 ? -18.5 17.109 18.797 1 39.16 2 ARG B C 1
ATOM 579 O O . ARG B 1 2 ? -18.875 16.375 17.875 1 39.16 2 ARG B O 1
ATOM 586 N N . ARG B 1 3 ? -18.266 18.188 18.266 1 42.44 3 ARG B N 1
ATOM 587 C CA . ARG B 1 3 ? -17.578 18.312 16.984 1 42.44 3 ARG B CA 1
ATOM 588 C C . ARG B 1 3 ? -16.484 17.25 16.828 1 42.44 3 ARG B C 1
ATOM 590 O O . ARG B 1 3 ? -15.578 17.172 17.656 1 42.44 3 ARG B O 1
ATOM 597 N N . CYS B 1 4 ? -16.875 16.047 16.547 1 44.59 4 CYS B N 1
ATOM 598 C CA . CYS B 1 4 ? -15.883 15 16.297 1 44.59 4 CYS B CA 1
ATOM 599 C C . CYS B 1 4 ? -14.602 15.586 15.711 1 44.59 4 CYS B C 1
ATOM 601 O O . CYS B 1 4 ? -14.609 16.109 14.594 1 44.59 4 CYS B O 1
ATOM 603 N N . ARG B 1 5 ? -13.875 16.297 16.438 1 49.56 5 ARG B N 1
ATOM 604 C CA . ARG B 1 5 ? -12.648 16.969 16 1 49.56 5 ARG B CA 1
ATOM 605 C C . ARG B 1 5 ? -11.805 16.031 15.141 1 49.56 5 ARG B C 1
ATOM 607 O O . ARG B 1 5 ? -11.469 14.922 15.562 1 49.56 5 ARG B O 1
ATOM 614 N N . VAL B 1 6 ? -12.047 16.047 13.844 1 59.69 6 VAL B N 1
ATOM 615 C CA . VAL B 1 6 ? -11.234 15.289 12.898 1 59.69 6 VAL B CA 1
ATOM 616 C C . VAL B 1 6 ? -9.758 15.586 13.133 1 59.69 6 VAL B C 1
ATOM 618 O O . VAL B 1 6 ? -9.359 16.75 13.219 1 59.69 6 VAL B O 1
ATOM 621 N N . ALA B 1 7 ? -9.07 14.72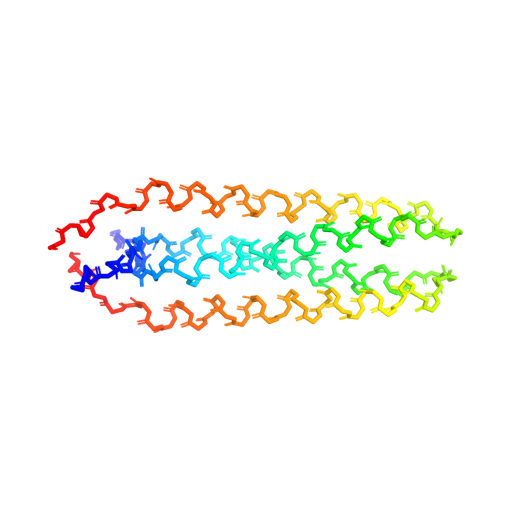7 13.836 1 69.12 7 ALA B N 1
ATOM 622 C CA . ALA B 1 7 ? -7.637 14.875 14.094 1 69.12 7 ALA B CA 1
ATOM 623 C C . ALA B 1 7 ? -6.875 15.188 12.812 1 69.12 7 ALA B C 1
ATOM 625 O O . ALA B 1 7 ? -7.191 14.648 11.742 1 69.12 7 ALA B O 1
ATOM 626 N N . LYS B 1 8 ? -6.215 16.328 12.836 1 79.12 8 LYS B N 1
ATOM 627 C CA . LYS B 1 8 ? -5.305 16.656 11.742 1 79.12 8 LYS B CA 1
ATOM 628 C C . LYS B 1 8 ? -3.855 16.391 12.133 1 79.12 8 LYS B C 1
ATOM 630 O O . LYS B 1 8 ? -3.477 16.562 13.289 1 79.12 8 LYS B O 1
ATOM 635 N N . PHE B 1 9 ? -3.121 15.914 11.141 1 82.12 9 PHE B N 1
ATOM 636 C CA . PHE B 1 9 ? -1.728 15.539 11.367 1 82.12 9 PHE B CA 1
ATOM 637 C C . PHE B 1 9 ? -0.806 16.312 10.422 1 82.12 9 PHE B C 1
ATOM 639 O O . PHE B 1 9 ? -1.067 16.406 9.227 1 82.12 9 PHE B O 1
ATOM 646 N N . LEU B 1 10 ? 0.176 16.859 11.062 1 82.88 10 LEU B N 1
ATOM 647 C CA . LEU B 1 10 ? 1.223 17.5 10.266 1 82.88 10 LEU B CA 1
ATOM 648 C C . LEU B 1 10 ? 2.307 16.484 9.898 1 82.88 10 LEU B C 1
ATOM 650 O O . LEU B 1 10 ? 3.023 15.992 10.766 1 82.88 10 LEU B O 1
ATOM 654 N N . LEU B 1 11 ? 2.383 16.25 8.57 1 85.38 11 LEU B N 1
ATOM 655 C CA . LEU B 1 11 ? 3.322 15.242 8.109 1 85.38 11 LEU B CA 1
ATOM 656 C C . LEU B 1 11 ? 4.363 15.844 7.176 1 85.38 11 LEU B C 1
ATOM 658 O O . LEU B 1 11 ? 4.051 16.734 6.391 1 85.38 11 LEU B O 1
ATOM 662 N N . ASP B 1 12 ? 5.508 15.273 7.312 1 84.38 12 ASP B N 1
ATOM 663 C CA . ASP B 1 12 ? 6.602 15.695 6.441 1 84.38 12 ASP B CA 1
ATOM 664 C C . ASP B 1 12 ? 6.422 15.148 5.027 1 84.38 12 ASP B C 1
ATOM 666 O O . ASP B 1 12 ? 6.004 14.008 4.844 1 84.38 12 ASP B O 1
ATOM 670 N N . GLY B 1 13 ? 6.789 15.906 4.062 1 85.25 13 GLY B N 1
ATOM 671 C CA . GLY B 1 13 ? 6.688 15.516 2.668 1 85.25 13 GLY B CA 1
ATOM 672 C C . GLY B 1 13 ? 7.52 14.289 2.334 1 85.25 13 GLY B C 1
ATOM 673 O O . GLY B 1 13 ? 7.109 13.453 1.528 1 85.25 13 GLY B O 1
ATOM 674 N N . GLN B 1 14 ? 8.641 14.18 2.988 1 88.56 14 GLN B N 1
ATOM 675 C CA . GLN B 1 14 ? 9.492 13.031 2.723 1 88.56 14 GLN B CA 1
ATOM 676 C C . GLN B 1 14 ? 8.828 11.734 3.168 1 88.56 14 GLN B C 1
ATOM 678 O O . GLN B 1 14 ? 8.945 10.711 2.494 1 88.56 14 GLN B O 1
ATOM 683 N N . ALA B 1 15 ? 8.227 11.727 4.277 1 89.19 15 ALA B N 1
ATOM 684 C CA . ALA B 1 15 ? 7.52 10.539 4.754 1 89.19 15 ALA B CA 1
ATOM 685 C C . ALA B 1 15 ? 6.414 10.125 3.783 1 89.19 15 ALA B C 1
ATOM 687 O O . ALA B 1 15 ? 6.215 8.938 3.523 1 89.19 15 ALA B O 1
ATOM 688 N N . LEU B 1 16 ? 5.785 11.094 3.301 1 90.81 16 LEU B N 1
ATOM 689 C CA . LEU B 1 16 ? 4.719 10.82 2.342 1 90.81 16 LEU B CA 1
ATOM 690 C C . LEU B 1 16 ? 5.293 10.305 1.027 1 90.81 16 LEU B C 1
ATOM 692 O O . LEU B 1 16 ? 4.699 9.43 0.389 1 90.81 16 LEU B O 1
ATOM 696 N N . ASP B 1 17 ? 6.414 10.812 0.65 1 92.19 17 ASP B N 1
ATOM 697 C CA . ASP B 1 17 ? 7.09 10.312 -0.544 1 92.19 17 ASP B CA 1
ATOM 698 C C . ASP B 1 17 ? 7.504 8.852 -0.374 1 92.19 17 ASP B C 1
ATOM 700 O O . ASP B 1 17 ? 7.387 8.055 -1.306 1 92.19 17 ASP B O 1
ATOM 704 N N . ASP B 1 18 ? 7.984 8.5 0.763 1 94.12 18 ASP B N 1
ATOM 705 C CA . ASP B 1 18 ? 8.375 7.117 1.042 1 94.12 18 ASP B CA 1
ATOM 706 C C . ASP B 1 18 ? 7.176 6.176 0.938 1 94.12 18 ASP B C 1
ATOM 708 O O . ASP B 1 18 ? 7.289 5.082 0.385 1 94.12 18 ASP B O 1
ATOM 712 N N . LEU B 1 19 ? 6.109 6.641 1.479 1 95.56 19 LEU B N 1
ATOM 713 C CA . LEU B 1 19 ? 4.891 5.84 1.402 1 95.56 19 LEU B CA 1
ATOM 714 C C . LEU B 1 19 ? 4.449 5.664 -0.047 1 95.56 19 LEU B C 1
ATOM 716 O O . LEU B 1 19 ? 4.066 4.562 -0.454 1 95.56 19 LEU B O 1
ATOM 720 N N . ALA B 1 20 ? 4.512 6.672 -0.798 1 95.88 20 ALA B N 1
ATOM 721 C CA . ALA B 1 20 ? 4.145 6.602 -2.211 1 95.88 20 ALA B CA 1
ATOM 722 C C . ALA B 1 20 ? 5.023 5.602 -2.957 1 95.88 20 ALA B C 1
ATOM 724 O O . ALA B 1 20 ? 4.535 4.836 -3.789 1 95.88 20 ALA B O 1
ATOM 725 N N . ASN B 1 21 ? 6.246 5.645 -2.688 1 97.88 21 ASN B N 1
ATOM 726 C CA . ASN B 1 21 ? 7.18 4.711 -3.311 1 97.88 21 ASN B CA 1
ATOM 727 C C . ASN B 1 21 ? 6.836 3.264 -2.977 1 97.88 21 ASN B C 1
ATOM 729 O O . ASN B 1 21 ? 6.922 2.387 -3.836 1 97.88 21 ASN B O 1
ATOM 733 N N . LYS B 1 22 ? 6.547 3.029 -1.779 1 98.12 22 LYS B N 1
ATOM 734 C CA . LYS B 1 22 ? 6.184 1.677 -1.37 1 98.12 22 LYS B CA 1
ATOM 735 C C . LYS B 1 22 ? 4.902 1.219 -2.064 1 98.12 22 LYS B C 1
ATOM 737 O O . LYS B 1 22 ? 4.793 0.06 -2.469 1 98.12 22 LYS B O 1
ATOM 742 N N . LEU B 1 23 ? 3.967 2.078 -2.145 1 98.06 23 LEU B N 1
ATOM 743 C CA . LEU B 1 23 ? 2.734 1.746 -2.85 1 98.06 23 LEU B CA 1
ATOM 744 C C . LEU B 1 23 ? 3.016 1.41 -4.309 1 98.06 23 LEU B C 1
ATOM 746 O O . LEU B 1 23 ? 2.422 0.482 -4.863 1 98.06 23 LEU B O 1
ATOM 750 N N . GLN B 1 24 ? 3.902 2.125 -4.934 1 97.94 24 GLN B N 1
ATOM 751 C CA . GLN B 1 24 ? 4.297 1.832 -6.305 1 97.94 24 GLN B CA 1
ATOM 752 C C . GLN B 1 24 ? 4.992 0.477 -6.402 1 97.94 24 GLN B C 1
ATOM 754 O O . GLN B 1 24 ? 4.773 -0.274 -7.355 1 97.94 24 GLN B O 1
ATOM 759 N N . GLN B 1 25 ? 5.82 0.199 -5.469 1 98.38 25 GLN B N 1
ATOM 760 C CA . GLN B 1 25 ? 6.484 -1.101 -5.43 1 98.38 25 GLN B CA 1
ATOM 761 C C . GLN B 1 25 ? 5.465 -2.232 -5.316 1 98.38 25 GLN B C 1
ATOM 763 O O . GLN B 1 25 ? 5.594 -3.258 -5.988 1 98.38 25 GLN B O 1
ATOM 768 N N . LEU B 1 26 ? 4.496 -2.027 -4.469 1 98.56 26 LEU B N 1
ATOM 769 C CA . LEU B 1 26 ? 3.453 -3.033 -4.305 1 98.56 26 LEU B CA 1
ATOM 770 C C . LEU B 1 26 ? 2.684 -3.236 -5.605 1 98.56 26 LEU B C 1
ATOM 772 O O . LEU B 1 26 ? 2.42 -4.371 -6.004 1 98.56 26 LEU B O 1
ATOM 776 N N . GLN B 1 27 ? 2.354 -2.166 -6.246 1 98.31 27 GLN B N 1
ATOM 777 C CA . GLN B 1 27 ? 1.683 -2.252 -7.539 1 98.31 27 GLN B CA 1
ATOM 778 C C . GLN B 1 27 ? 2.508 -3.064 -8.531 1 98.31 27 GLN B C 1
ATOM 780 O O . GLN B 1 27 ? 1.979 -3.945 -9.211 1 98.31 27 GLN B O 1
ATOM 785 N N . GLU B 1 28 ? 3.74 -2.768 -8.609 1 97.88 28 GLU B N 1
ATOM 786 C CA . GLU B 1 28 ? 4.645 -3.457 -9.523 1 97.88 28 GLU B CA 1
ATOM 787 C C . GLU B 1 28 ? 4.75 -4.941 -9.18 1 97.88 28 GLU B C 1
ATOM 789 O O . GLU B 1 28 ? 4.816 -5.785 -10.07 1 97.88 28 GLU B O 1
ATOM 794 N N . LEU B 1 29 ? 4.781 -5.227 -7.926 1 98.12 29 LEU B N 1
ATOM 795 C CA . LEU B 1 29 ? 4.926 -6.613 -7.496 1 98.12 29 LEU B CA 1
ATOM 796 C C . LEU B 1 29 ? 3.73 -7.445 -7.945 1 98.12 29 LEU B C 1
ATOM 798 O O . LEU B 1 29 ? 3.895 -8.586 -8.375 1 98.12 29 LEU B O 1
ATOM 802 N N . PHE B 1 30 ? 2.529 -6.941 -7.828 1 97.81 30 PHE B N 1
ATOM 803 C CA . PHE B 1 30 ? 1.364 -7.656 -8.336 1 97.81 30 PHE B CA 1
ATOM 804 C C . PHE B 1 30 ? 1.508 -7.945 -9.82 1 97.81 30 PHE B C 1
ATOM 806 O O . PHE B 1 30 ? 1.128 -9.016 -10.297 1 97.81 30 PHE B O 1
ATOM 813 N N . GLY B 1 31 ? 2.043 -6.992 -10.57 1 96.88 31 GLY B N 1
ATOM 814 C CA . GLY B 1 31 ? 2.299 -7.199 -11.984 1 96.88 31 GLY B CA 1
ATOM 815 C C . GLY B 1 31 ? 3.309 -8.297 -12.258 1 96.88 31 GLY B C 1
ATOM 816 O O . GLY B 1 31 ? 3.125 -9.109 -13.164 1 96.88 31 GLY B O 1
ATOM 817 N N . VAL B 1 32 ? 4.344 -8.312 -11.477 1 96.44 32 VAL B N 1
ATOM 818 C CA . VAL B 1 32 ? 5.395 -9.312 -11.633 1 96.44 32 VAL B CA 1
ATOM 819 C C . VAL B 1 32 ? 4.832 -10.703 -11.344 1 96.44 32 VAL B C 1
ATOM 821 O O . VAL B 1 32 ? 5.105 -11.648 -12.078 1 96.44 32 VAL B O 1
ATOM 824 N N . ILE B 1 33 ? 4.066 -10.82 -10.328 1 96.31 33 ILE B N 1
ATOM 825 C CA . ILE B 1 33 ? 3.463 -12.102 -9.984 1 96.31 33 ILE B CA 1
ATOM 826 C C . ILE B 1 33 ? 2.545 -12.562 -11.109 1 96.31 33 ILE B C 1
ATOM 828 O O . ILE B 1 33 ? 2.572 -13.727 -11.508 1 96.31 33 ILE B O 1
ATOM 832 N N . GLN B 1 34 ? 1.79 -11.656 -11.594 1 94.19 34 GLN B N 1
ATOM 833 C CA . GLN B 1 34 ? 0.831 -11.961 -12.648 1 94.19 34 GLN B CA 1
ATOM 834 C C . GLN B 1 34 ? 1.538 -12.445 -13.914 1 94.19 34 GLN B C 1
ATOM 836 O O . GLN B 1 34 ? 0.983 -13.234 -14.68 1 94.19 34 GLN B O 1
ATOM 841 N N . SER B 1 35 ? 2.711 -12.031 -14.102 1 92.12 35 SER B N 1
ATOM 842 C CA . SER B 1 35 ? 3.436 -12.352 -15.32 1 92.12 35 SER B CA 1
ATOM 843 C C . SER B 1 35 ? 4.137 -13.703 -15.219 1 92.12 35 SER B C 1
ATOM 845 O O . SER B 1 35 ? 4.707 -14.195 -16.188 1 92.12 35 SER B O 1
ATOM 847 N N . GLU B 1 36 ? 4.129 -14.242 -13.992 1 87.69 36 GLU B N 1
ATOM 848 C CA . GLU B 1 36 ? 4.766 -15.547 -13.82 1 87.69 36 GLU B CA 1
ATOM 849 C C . GLU B 1 36 ? 4.113 -16.594 -14.711 1 87.69 36 GLU B C 1
ATOM 851 O O . GLU B 1 36 ? 2.914 -16.531 -14.984 1 87.69 36 GLU B O 1
ATOM 856 N N . ASN B 1 37 ? 4.961 -17.688 -15.023 1 81 37 ASN B N 1
ATOM 857 C CA . ASN B 1 37 ? 4.438 -18.812 -15.789 1 81 37 ASN B CA 1
ATOM 858 C C . ASN B 1 37 ? 3.51 -19.672 -14.945 1 81 37 ASN B C 1
ATOM 860 O O . ASN B 1 37 ? 3.727 -19.844 -13.75 1 81 37 ASN B O 1
ATOM 864 N N . SER B 1 38 ? 2.312 -20.047 -15.492 1 82.06 38 SER B N 1
ATOM 865 C CA . SER B 1 38 ? 1.396 -21.016 -14.898 1 82.06 38 SER B CA 1
ATOM 866 C C . SER B 1 38 ? 0.633 -20.422 -13.727 1 82.06 38 SER B C 1
ATOM 868 O O . SER B 1 38 ? 0.383 -21.094 -12.727 1 82.06 38 SER B O 1
ATOM 870 N N . ILE B 1 39 ? 0.588 -19.156 -13.695 1 84.75 39 ILE B N 1
ATOM 871 C CA . ILE B 1 39 ? -0.273 -18.547 -12.688 1 84.75 39 ILE B CA 1
ATOM 872 C C . ILE B 1 39 ? -1.727 -18.938 -12.945 1 84.75 39 ILE B C 1
ATOM 874 O O . ILE B 1 39 ? -2.152 -19.031 -14.102 1 84.75 39 ILE B O 1
ATOM 878 N N . THR B 1 40 ? -2.348 -19.25 -11.883 1 88.25 40 THR B N 1
ATOM 879 C CA . THR B 1 40 ? -3.754 -19.594 -12.01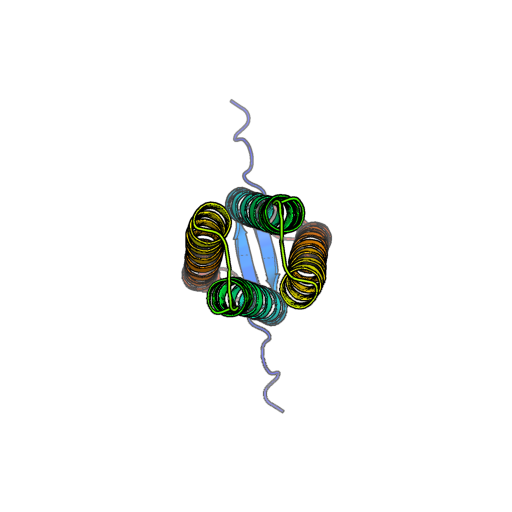6 1 88.25 40 THR B CA 1
ATOM 880 C C . THR B 1 40 ? -4.594 -18.375 -12.344 1 88.25 40 THR B C 1
ATOM 882 O O . THR B 1 40 ? -4.191 -17.234 -12.055 1 88.25 40 THR B O 1
ATOM 885 N N . MET B 1 41 ? -5.723 -18.609 -12.906 1 88.44 41 MET B N 1
ATOM 886 C CA . MET B 1 41 ? -6.652 -17.516 -13.203 1 88.44 41 MET B CA 1
ATOM 887 C C . MET B 1 41 ? -7.066 -16.797 -11.93 1 88.44 41 MET B C 1
ATOM 889 O O . MET B 1 41 ? -7.184 -15.562 -11.914 1 88.44 41 MET B O 1
ATOM 893 N N . ARG B 1 42 ? -7.191 -17.578 -10.883 1 90.38 42 ARG B N 1
ATOM 894 C CA . ARG B 1 42 ? -7.594 -17 -9.602 1 90.38 42 ARG B CA 1
ATOM 895 C C . ARG B 1 42 ? -6.52 -16.047 -9.07 1 90.38 42 ARG B C 1
ATOM 897 O O . ARG B 1 42 ? -6.832 -14.961 -8.586 1 90.38 42 ARG B O 1
ATOM 904 N N . ALA B 1 43 ? -5.301 -16.484 -9.188 1 92.69 43 ALA B N 1
ATOM 905 C CA . ALA B 1 43 ? -4.191 -15.641 -8.742 1 92.69 43 ALA B CA 1
ATOM 906 C C . ALA B 1 43 ? -4.059 -14.398 -9.617 1 92.69 43 ALA B C 1
ATOM 908 O O . ALA B 1 43 ? -3.746 -13.312 -9.133 1 92.69 43 ALA B O 1
ATOM 909 N N . CYS B 1 44 ? -4.34 -14.594 -10.891 1 93.62 44 CYS B N 1
ATOM 910 C CA . CYS B 1 44 ? -4.293 -13.469 -11.82 1 93.62 44 CYS B CA 1
ATOM 911 C C . CYS B 1 44 ? -5.32 -12.406 -11.445 1 93.62 44 CYS B C 1
ATOM 913 O O . CYS B 1 44 ? -5.004 -11.219 -11.414 1 93.62 44 CYS B O 1
ATOM 915 N N . VAL B 1 45 ? -6.496 -12.844 -11.094 1 95.44 45 VAL B N 1
ATOM 916 C CA . VAL B 1 45 ? -7.562 -11.93 -10.695 1 95.44 45 VAL B CA 1
ATOM 917 C C . VAL B 1 45 ? -7.184 -11.219 -9.406 1 95.44 45 VAL B C 1
ATOM 919 O O . VAL B 1 45 ? -7.383 -10.008 -9.273 1 95.44 45 VAL B O 1
ATOM 922 N N . LYS B 1 46 ? -6.66 -11.922 -8.492 1 97.06 46 LYS B N 1
ATOM 923 C CA . LYS B 1 46 ? -6.242 -11.328 -7.23 1 97.06 46 LYS B CA 1
ATOM 924 C C . LYS B 1 46 ? -5.137 -10.297 -7.441 1 97.06 46 LYS B C 1
ATOM 926 O O . LYS B 1 46 ? -5.105 -9.266 -6.773 1 97.06 46 LYS B O 1
ATOM 931 N N . CYS B 1 47 ? -4.242 -10.594 -8.344 1 97.44 47 CYS B N 1
ATOM 932 C CA . CYS B 1 47 ? -3.189 -9.633 -8.664 1 97.44 47 CYS B CA 1
ATOM 933 C C . CYS B 1 47 ? -3.775 -8.359 -9.266 1 97.44 47 CYS B C 1
ATOM 935 O O . CYS B 1 47 ? -3.312 -7.258 -8.969 1 97.44 47 CYS B O 1
ATOM 937 N N . ASP B 1 48 ? -4.797 -8.492 -10.125 1 97.56 48 ASP B N 1
ATOM 938 C CA . ASP B 1 48 ? -5.469 -7.328 -10.688 1 97.56 48 ASP B CA 1
ATOM 939 C C . ASP B 1 48 ? -6.113 -6.48 -9.594 1 97.56 48 ASP B C 1
ATOM 941 O O . ASP B 1 48 ? -5.969 -5.258 -9.578 1 97.56 48 ASP B O 1
ATOM 945 N N . ILE B 1 49 ? -6.754 -7.074 -8.711 1 98.5 49 ILE B N 1
ATOM 946 C CA . ILE B 1 49 ? -7.395 -6.402 -7.582 1 98.5 49 ILE B CA 1
ATOM 947 C C . ILE B 1 49 ? -6.34 -5.676 -6.746 1 98.5 49 ILE B C 1
ATOM 949 O O . ILE B 1 49 ? -6.512 -4.504 -6.406 1 98.5 49 ILE B O 1
ATOM 953 N N . GLY B 1 50 ? -5.242 -6.383 -6.449 1 98.69 50 GLY B N 1
ATOM 954 C CA . GLY B 1 50 ? -4.164 -5.789 -5.676 1 98.69 50 GLY B CA 1
ATOM 955 C C . GLY B 1 50 ? -3.525 -4.594 -6.355 1 98.69 50 GLY B C 1
ATOM 956 O O . GLY B 1 50 ? -3.271 -3.57 -5.715 1 98.69 50 GLY B O 1
ATOM 957 N N . SER B 1 51 ? -3.318 -4.711 -7.625 1 98.62 51 SER B N 1
ATOM 958 C CA . SER B 1 51 ? -2.768 -3.604 -8.398 1 98.62 51 SER B CA 1
ATOM 959 C C . SER B 1 51 ? -3.689 -2.391 -8.367 1 98.62 51 SER B C 1
ATOM 961 O O . SER B 1 51 ? -3.229 -1.258 -8.211 1 98.62 51 SER B O 1
ATOM 963 N N . ASP B 1 52 ? -4.992 -2.646 -8.492 1 98.31 52 ASP B N 1
ATOM 964 C CA . ASP B 1 52 ? -5.977 -1.569 -8.453 1 98.31 52 ASP B CA 1
ATOM 965 C C . ASP B 1 52 ? -5.984 -0.883 -7.086 1 98.31 52 ASP B C 1
ATOM 967 O O . ASP B 1 52 ? -6.035 0.346 -7.004 1 98.31 52 ASP B O 1
ATOM 971 N N . ILE B 1 53 ? -5.957 -1.638 -6.051 1 98.56 53 ILE B N 1
ATOM 972 C CA . ILE B 1 53 ? -5.953 -1.078 -4.703 1 98.56 53 ILE B CA 1
ATOM 973 C C . ILE B 1 53 ? -4.699 -0.229 -4.5 1 98.56 53 ILE B C 1
ATOM 975 O O . ILE B 1 53 ? -4.777 0.892 -3.994 1 98.56 53 ILE B O 1
ATOM 979 N N . ALA B 1 54 ? -3.559 -0.755 -4.875 1 98.56 54 ALA B N 1
ATOM 980 C CA . ALA B 1 54 ? -2.305 -0.024 -4.719 1 98.56 54 ALA B CA 1
ATOM 981 C C . ALA B 1 54 ? -2.318 1.269 -5.531 1 98.56 54 ALA B C 1
ATOM 983 O O . ALA B 1 54 ? -1.873 2.314 -5.051 1 98.56 54 ALA B O 1
ATOM 984 N N . GLU B 1 55 ? -2.852 1.212 -6.715 1 97.94 55 GLU B N 1
ATOM 985 C CA . GLU B 1 55 ? -2.943 2.391 -7.57 1 97.94 55 GLU B CA 1
ATOM 986 C C . GLU B 1 55 ? -3.854 3.451 -6.957 1 97.94 55 GLU B C 1
ATOM 988 O O . GLU B 1 55 ? -3.496 4.629 -6.906 1 97.94 55 GLU B O 1
ATOM 993 N N . ARG B 1 56 ? -4.965 3.068 -6.508 1 97.38 56 ARG B N 1
ATOM 994 C CA . ARG B 1 56 ? -5.898 4.004 -5.895 1 97.38 56 ARG B CA 1
ATOM 995 C C . ARG B 1 56 ? -5.305 4.625 -4.637 1 97.38 56 ARG B C 1
ATOM 997 O O . ARG B 1 56 ? -5.492 5.816 -4.379 1 97.38 56 ARG B O 1
ATOM 1004 N N . ALA B 1 57 ? -4.602 3.799 -3.836 1 97.5 57 ALA B N 1
ATOM 1005 C CA . ALA B 1 57 ? -3.941 4.324 -2.645 1 97.5 57 ALA B CA 1
ATOM 1006 C C . ALA B 1 57 ? -2.916 5.395 -3.012 1 97.5 57 ALA B C 1
ATOM 1008 O O . ALA B 1 57 ? -2.83 6.434 -2.352 1 97.5 57 ALA B O 1
ATOM 1009 N N . ALA B 1 58 ? -2.168 5.152 -4.047 1 95.94 58 ALA B N 1
ATOM 1010 C CA . ALA B 1 58 ? -1.163 6.109 -4.504 1 95.94 58 ALA B CA 1
ATOM 1011 C C . ALA B 1 58 ? -1.814 7.398 -4.992 1 95.94 58 ALA B C 1
ATOM 1013 O O . ALA B 1 58 ? -1.339 8.5 -4.691 1 95.94 58 ALA B O 1
ATOM 1014 N N . ILE B 1 59 ? -2.865 7.281 -5.699 1 95.69 59 ILE B N 1
ATOM 1015 C CA . ILE B 1 59 ? -3.6 8.438 -6.203 1 95.69 59 ILE B CA 1
ATOM 1016 C C . ILE B 1 59 ? -4.137 9.258 -5.035 1 95.69 59 ILE B C 1
ATOM 1018 O O . ILE B 1 59 ? -3.984 10.484 -5 1 95.69 59 ILE B O 1
ATOM 1022 N N . GLU B 1 60 ? -4.738 8.594 -4.098 1 92.81 60 GLU B N 1
ATOM 1023 C CA . GLU B 1 60 ? -5.285 9.258 -2.916 1 92.81 60 GLU B CA 1
ATOM 1024 C C . GLU B 1 60 ? -4.191 9.969 -2.125 1 92.81 60 GLU B C 1
ATOM 1026 O O . GLU B 1 60 ? -4.383 11.102 -1.668 1 92.81 60 GLU B O 1
ATOM 1031 N N . LEU B 1 61 ? -3.125 9.336 -1.945 1 93.19 61 LEU B N 1
ATOM 1032 C CA . LEU B 1 61 ? -1.997 9.953 -1.26 1 93.19 61 LEU B CA 1
ATOM 1033 C C . LEU B 1 61 ? -1.543 11.211 -1.992 1 93.19 61 LEU B C 1
ATOM 1035 O O . LEU B 1 61 ? -1.248 12.234 -1.362 1 93.19 61 LEU B O 1
ATOM 1039 N N . GLY B 1 62 ? -1.479 11.141 -3.273 1 90.5 62 GLY B N 1
ATOM 1040 C CA . GLY B 1 62 ? -1.155 12.305 -4.078 1 90.5 62 GLY B CA 1
ATOM 1041 C C . GLY B 1 62 ? -2.145 13.445 -3.904 1 90.5 62 GLY B C 1
ATOM 1042 O O . GLY B 1 62 ? -1.753 14.609 -3.822 1 90.5 62 GLY B O 1
ATOM 1043 N N . GLU B 1 63 ? -3.361 13.141 -3.846 1 88.31 63 GLU B N 1
ATOM 1044 C CA . GLU B 1 63 ? -4.41 14.133 -3.652 1 88.31 63 GLU B CA 1
ATOM 1045 C C . GLU B 1 63 ? -4.301 14.797 -2.283 1 88.31 63 GLU B C 1
ATOM 1047 O O . GLU B 1 63 ? -4.477 16.016 -2.158 1 88.31 63 GLU B O 1
ATOM 1052 N N . LEU B 1 64 ? -4.004 14.016 -1.281 1 83.94 64 LEU B N 1
ATOM 1053 C CA . LEU B 1 64 ? -3.84 14.555 0.065 1 83.94 64 LEU B CA 1
ATOM 1054 C C . LEU B 1 64 ? -2.705 15.57 0.108 1 83.94 64 LEU B C 1
ATOM 1056 O O . LEU B 1 64 ? -2.828 16.609 0.75 1 83.94 64 LEU B O 1
ATOM 1060 N N . ARG B 1 65 ? -1.684 15.242 -0.534 1 82.56 65 ARG B N 1
ATOM 1061 C CA . ARG B 1 65 ? -0.534 16.141 -0.588 1 82.56 65 ARG B CA 1
ATOM 1062 C C . ARG B 1 65 ? -0.884 17.438 -1.314 1 82.56 65 ARG B C 1
ATOM 1064 O O . ARG B 1 65 ? -0.411 18.516 -0.941 1 82.56 65 ARG B O 1
ATOM 1071 N N . SER B 1 66 ? -1.658 17.328 -2.27 1 80.75 66 SER B N 1
ATOM 1072 C CA . SER B 1 66 ? -2.002 18.484 -3.09 1 80.75 66 SER B CA 1
ATOM 1073 C C . SER B 1 66 ? -2.918 19.453 -2.338 1 80.75 66 SER B C 1
ATOM 1075 O O . SER B 1 66 ? -2.828 20.672 -2.514 1 80.75 66 SER B O 1
ATOM 1077 N N . VAL B 1 67 ? -3.736 18.922 -1.526 1 74.69 67 VAL B N 1
ATOM 1078 C CA . VAL B 1 67 ? -4.715 19.75 -0.828 1 74.69 67 VAL B CA 1
ATOM 1079 C C . VAL B 1 67 ? -4.113 20.281 0.47 1 74.69 67 VAL B C 1
ATOM 1081 O O . VAL B 1 67 ? -4.539 21.328 0.98 1 74.69 67 VAL B O 1
ATOM 1084 N N . SER B 1 68 ? -3.275 19.531 1.162 1 64.56 68 SER B N 1
ATOM 1085 C CA . SER B 1 68 ? -2.703 19.922 2.449 1 64.56 68 SER B CA 1
ATOM 1086 C C . SER B 1 68 ? -1.617 20.969 2.279 1 64.56 68 SER B C 1
ATOM 1088 O O . SER B 1 68 ? -1.209 21.609 3.252 1 64.56 68 SER B O 1
ATOM 1090 N N . ARG B 1 69 ? -0.849 21.141 1.148 1 55.94 69 ARG B N 1
ATOM 1091 C CA . ARG B 1 69 ? 0.248 22.109 1.065 1 55.94 69 ARG B CA 1
ATOM 1092 C C . ARG B 1 69 ? -0.123 23.422 1.744 1 55.94 69 ARG B C 1
ATOM 1094 O O . ARG B 1 69 ? 0.734 24.281 1.948 1 55.94 69 ARG B O 1
ATOM 1101 N N . ALA B 1 70 ? -1.279 23.672 2.061 1 45.34 70 ALA B N 1
ATOM 1102 C CA . ALA B 1 70 ? -1.513 25.078 2.404 1 45.34 70 ALA B CA 1
ATOM 1103 C C . ALA B 1 70 ? -0.615 25.516 3.559 1 45.34 70 ALA B C 1
ATOM 1105 O O . ALA B 1 70 ? -0.009 26.578 3.51 1 45.34 70 ALA B O 1
ATOM 1106 N N . GLU B 1 71 ? -1.047 25.109 4.773 1 43.72 71 GLU B N 1
ATOM 1107 C CA . GLU B 1 71 ? -1.146 26.141 5.816 1 43.72 71 GLU B CA 1
ATOM 1108 C C . GLU B 1 71 ? 0.218 26.422 6.434 1 43.72 71 GLU B C 1
ATOM 1110 O O . GLU B 1 71 ? 0.461 27.531 6.926 1 43.72 71 GLU B O 1
ATOM 1115 N N . VAL B 1 72 ? 1.138 25.484 6.879 1 42.47 72 VAL B N 1
ATOM 1116 C CA . VAL B 1 72 ? 2.02 25.953 7.945 1 42.47 72 VAL B CA 1
ATOM 1117 C C . VAL B 1 72 ? 3.301 26.516 7.344 1 42.47 72 VAL B C 1
ATOM 1119 O O . VAL B 1 72 ? 4.152 25.766 6.852 1 42.47 72 VAL B O 1
ATOM 1122 N N . SER B 1 73 ? 3.213 27.391 6.402 1 37.66 73 SER B N 1
ATOM 1123 C CA . SER B 1 73 ? 4.355 28.281 6.23 1 37.66 73 SER B CA 1
ATOM 1124 C C . SER B 1 73 ? 4.828 28.844 7.57 1 37.66 73 SER B C 1
ATOM 1126 O O . SER B 1 73 ? 4.109 29.609 8.219 1 37.66 73 SER B O 1
ATOM 1128 N N . ALA B 1 74 ? 5.066 28.031 8.594 1 34.5 74 ALA B N 1
ATOM 1129 C CA . ALA B 1 74 ? 5.766 28.844 9.586 1 34.5 74 ALA B CA 1
ATOM 1130 C C . ALA B 1 74 ? 7.172 29.188 9.117 1 34.5 74 ALA B C 1
ATOM 1132 O O . ALA B 1 74 ? 7.781 28.453 8.344 1 34.5 74 ALA B O 1
#

Solvent-accessible surface area (backbone atoms only — not comparable to full-atom values): 8000 Å² total; per-residue (Å²): 127,79,72,75,71,73,50,49,27,55,37,51,44,65,61,52,49,53,48,43,50,51,29,51,50,46,25,50,47,27,52,53,47,52,66,40,85,79,58,48,70,68,47,39,49,50,23,51,53,43,26,51,53,28,48,51,46,41,51,50,52,51,51,51,56,68,64,14,52,68,69,74,73,118,129,77,71,76,70,74,49,52,26,55,37,52,45,65,61,52,50,52,48,43,51,51,32,51,50,45,24,50,48,26,51,54,48,51,67,42,87,78,58,48,71,67,46,37,51,51,24,52,52,42,27,52,53,27,48,50,50,40,51,50,54,52,51,51,52,67,68,17,55,65,73,77,74,120

Foldseek 3Di:
DPPPPPDDDDDDPVVLVVVLVVLVVQLVVLVVQLPDPPDDPVSNVVSVVSNVVSVVVNVVSVVVVVVPVPDPPD/DPPPPPDDDDDDPVVLVVVLVVLVVQLVVLVVQLPDPPDDPVSNVVSVVSNVVSVVVNVVSVVVVVVPPDDPPD

Radius of gyration: 17.75 Å; Cα contacts (8 Å, |Δi|>4): 167; chains: 2; bounding box: 45×54×36 Å

Nearest PDB structures (foldseek):
  9had-assembly2_B  TM=8.853E-01  e=2.217E-01  Dermatophagoides farinae
  3mq1-assembly1_A  TM=9.198E-01  e=4.804E-01  Dermatophagoides pteronyssinus
  9had-assembly1_A  TM=8.785E-01  e=1.110E+00  Dermatophagoides farinae
  5gmk-assembly1_H  TM=7.572E-01  e=2.738E+00  Saccharomyces cerevisiae S288C
  7xnj-assembly1_A  TM=7.974E-01  e=5.563E+00  Pseudomonas aeruginosa PAO1

Organism: Burkholderia pseudomallei (strain K96243) (NCBI:txid272560)

Sequence (148 aa):
MRRCRVAKFLLDGQALDDLANKLQQLQELFGVIQSENSITMRACVKCDIGSDIAERAAIELGELRSVSRAEVSAMRRCRVAKFLLDGQALDDLANKLQQLQELFGVIQSENSITMRACVKCDIGSDIAERAAIELGELRSVSRAEVSA

Secondary structure (DSSP, 8-state):
-------EEEEEHHHHHHHHHHHHHHHHHHHHHHTSTT--HHHHHHHHHHHHHHHHHHHHHHHHHHHHTTS---/-------EEEEEHHHHHHHHHHHHHHHHHHHHHHTSTT--HHHHHHHHHHHHHHHHHHHHHHHHHHHHTTS---

pLDDT: mean 83.85, std 19.09, range [33.5, 98.69]